Protein AF-A0A437CS81-F1 (afdb_monomer)

pLDDT: mean 94.47, std 6.9, range [60.22, 98.5]

Structure (mmCIF, N/CA/C/O backbone):
data_AF-A0A437CS81-F1
#
_entry.id   AF-A0A437CS81-F1
#
loop_
_atom_site.group_PDB
_atom_site.id
_atom_site.type_symbol
_atom_site.label_atom_id
_atom_site.label_alt_id
_atom_site.label_comp_id
_atom_site.label_asym_id
_atom_site.label_entity_id
_atom_site.label_seq_id
_atom_site.pdbx_PDB_ins_code
_atom_site.Cartn_x
_atom_site.Cartn_y
_atom_site.Cartn_z
_atom_site.occupancy
_atom_site.B_iso_or_equiv
_atom_site.auth_seq_id
_atom_site.auth_comp_id
_atom_site.auth_asym_id
_atom_site.auth_atom_id
_atom_site.pdbx_PDB_model_num
ATOM 1 N N . MET A 1 1 ? 0.518 -1.814 -4.038 1.00 94.38 1 MET A N 1
ATOM 2 C CA . MET A 1 1 ? 0.602 -2.661 -2.829 1.00 94.38 1 MET A CA 1
ATOM 3 C C . MET A 1 1 ? -0.313 -3.873 -3.009 1.00 94.38 1 MET A C 1
ATOM 5 O O . MET A 1 1 ? -1.385 -3.669 -3.561 1.00 94.38 1 MET A O 1
ATOM 9 N N . PRO A 1 2 ? 0.107 -5.100 -2.658 1.00 96.75 2 PRO A N 1
ATOM 10 C CA . PRO A 1 2 ? -0.674 -6.329 -2.805 1.00 96.75 2 PRO A CA 1
ATOM 11 C C . PRO A 1 2 ? -1.647 -6.540 -1.640 1.00 96.75 2 PRO A C 1
ATOM 13 O O . PRO A 1 2 ? -1.430 -6.034 -0.536 1.00 96.75 2 PRO A O 1
ATOM 16 N N . ASP A 1 3 ? -2.6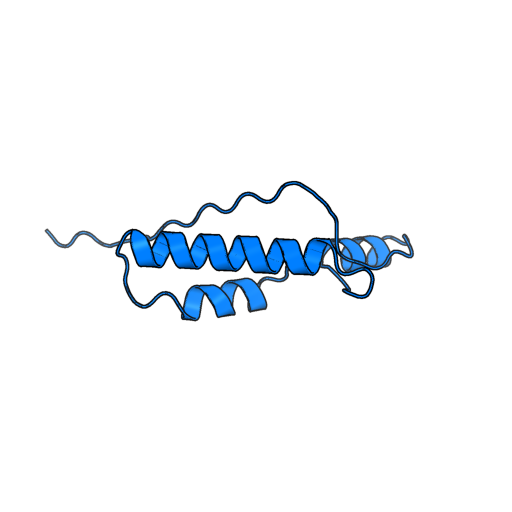67 -7.362 -1.870 1.00 96.50 3 ASP A N 1
ATOM 17 C CA . ASP A 1 3 ? -3.770 -7.609 -0.934 1.00 96.50 3 ASP A CA 1
ATOM 18 C C . ASP A 1 3 ? -3.305 -8.078 0.445 1.00 96.50 3 ASP A C 1
ATOM 20 O O . ASP A 1 3 ? -3.804 -7.610 1.465 1.00 96.50 3 ASP A O 1
ATOM 24 N N . TYR A 1 4 ? -2.300 -8.956 0.515 1.00 97.12 4 TYR A N 1
ATOM 25 C CA . TYR A 1 4 ? -1.818 -9.461 1.804 1.00 97.12 4 TYR A CA 1
ATOM 26 C C . TYR A 1 4 ? -1.235 -8.355 2.700 1.00 97.12 4 TYR A C 1
ATOM 28 O O . TYR A 1 4 ? -1.350 -8.453 3.921 1.00 97.12 4 TYR A O 1
ATOM 36 N N . MET A 1 5 ? -0.639 -7.303 2.123 1.00 97.50 5 MET A N 1
ATOM 37 C CA . MET A 1 5 ? -0.143 -6.145 2.878 1.00 97.50 5 MET A CA 1
ATOM 38 C C . MET A 1 5 ? -1.304 -5.277 3.368 1.00 97.50 5 MET A C 1
ATOM 40 O O . MET A 1 5 ? -1.304 -4.847 4.518 1.00 97.50 5 MET A O 1
ATOM 44 N N . ILE A 1 6 ? -2.345 -5.097 2.545 1.00 97.38 6 ILE A N 1
ATOM 45 C CA . ILE A 1 6 ? -3.583 -4.423 2.970 1.00 97.38 6 ILE A CA 1
ATOM 46 C C . ILE A 1 6 ? -4.181 -5.163 4.173 1.00 97.38 6 ILE A C 1
ATOM 48 O O . ILE A 1 6 ? -4.480 -4.552 5.196 1.00 97.38 6 ILE A O 1
ATOM 52 N N . LEU A 1 7 ? -4.280 -6.493 4.097 1.00 97.06 7 LEU A N 1
ATOM 53 C CA . LEU A 1 7 ? -4.776 -7.324 5.196 1.00 97.06 7 LEU A CA 1
ATOM 54 C C . LEU A 1 7 ? -3.909 -7.214 6.462 1.00 97.06 7 LEU A C 1
ATOM 56 O O . LEU A 1 7 ? -4.442 -7.292 7.567 1.00 97.06 7 LEU A O 1
ATOM 60 N N . GLN A 1 8 ? -2.591 -7.035 6.338 1.00 97.12 8 GLN A N 1
ATOM 61 C CA . GLN A 1 8 ? -1.708 -6.805 7.488 1.00 97.12 8 GLN A CA 1
ATOM 62 C C . GLN A 1 8 ? -1.994 -5.473 8.187 1.00 97.12 8 GLN A C 1
ATOM 64 O O . GLN A 1 8 ? -1.981 -5.434 9.417 1.00 97.12 8 GLN A O 1
ATOM 69 N N . GLU A 1 9 ? -2.309 -4.415 7.441 1.00 95.88 9 GLU A N 1
ATOM 70 C CA . GLU A 1 9 ? -2.743 -3.145 8.029 1.00 95.88 9 GLU A CA 1
ATOM 71 C C . GLU A 1 9 ? -4.121 -3.245 8.665 1.00 95.88 9 GLU A C 1
ATOM 73 O O . GLU A 1 9 ? -4.305 -2.809 9.800 1.00 95.88 9 GLU A O 1
ATOM 78 N N . LEU A 1 10 ? -5.070 -3.899 7.994 1.00 95.38 10 LEU A N 1
ATOM 79 C CA . LEU A 1 10 ? -6.415 -4.102 8.532 1.00 95.38 10 LEU A CA 1
ATOM 80 C C . LEU A 1 10 ? -6.404 -4.911 9.835 1.00 95.38 10 LEU A C 1
ATOM 82 O O . LEU A 1 10 ? -7.184 -4.623 10.735 1.00 95.38 10 LEU A O 1
ATOM 86 N N . LYS A 1 11 ? -5.475 -5.861 10.002 1.00 94.06 11 LYS A N 1
ATOM 87 C CA . LYS A 1 11 ? -5.288 -6.594 11.271 1.00 94.06 11 LYS A CA 1
ATOM 88 C C . LYS A 1 11 ? -4.900 -5.698 12.454 1.00 94.06 11 LYS A C 1
ATOM 90 O O . LYS A 1 11 ? -5.039 -6.128 13.597 1.00 94.06 11 LYS A O 1
ATOM 95 N N . LYS A 1 12 ? -4.396 -4.483 12.213 1.00 89.88 12 LYS A N 1
ATOM 96 C CA . LYS A 1 12 ? -4.059 -3.515 13.271 1.00 89.88 12 LYS A CA 1
ATOM 97 C C . LYS A 1 12 ? -5.280 -2.743 13.768 1.00 89.88 12 LYS A C 1
ATOM 99 O O . LYS A 1 12 ? -5.199 -2.125 14.829 1.00 89.88 12 LYS A O 1
ATOM 104 N N . LEU A 1 13 ? -6.394 -2.783 13.035 1.00 92.31 13 LEU A N 1
ATOM 105 C CA . LEU A 1 13 ? -7.647 -2.145 13.415 1.0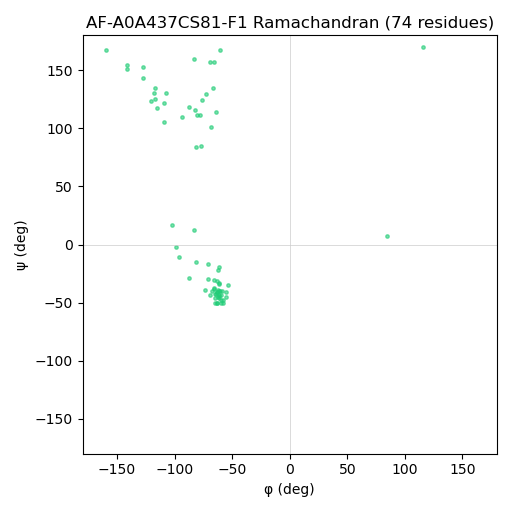0 92.31 13 LEU A CA 1
ATOM 106 C C . LEU A 1 13 ? -8.237 -2.868 14.636 1.00 92.31 13 LEU A C 1
ATOM 108 O O . LEU A 1 13 ? -8.810 -3.948 14.519 1.00 92.31 13 LEU A O 1
ATOM 112 N N . LYS A 1 14 ? -8.068 -2.285 15.827 1.00 81.44 14 LYS A N 1
ATOM 113 C CA . LYS A 1 14 ? -8.547 -2.880 17.091 1.00 81.44 14 LYS A CA 1
ATOM 114 C C . LYS A 1 14 ? -9.990 -2.513 17.417 1.00 81.44 14 LYS A C 1
ATOM 116 O O . LYS A 1 14 ? -10.668 -3.255 18.118 1.00 81.44 14 LYS A O 1
ATOM 121 N N . THR A 1 15 ? -10.433 -1.346 16.962 1.00 85.38 15 THR A N 1
ATOM 122 C CA . THR A 1 15 ? -11.737 -0.769 17.296 1.00 85.38 15 THR A CA 1
ATOM 123 C C . THR A 1 15 ? -12.333 -0.093 16.075 1.00 85.38 15 THR A C 1
ATOM 125 O O . THR A 1 15 ? -11.599 0.448 15.254 1.00 85.38 15 THR A O 1
ATOM 128 N N . SER A 1 16 ? -13.659 -0.044 15.995 1.00 85.44 16 SER A N 1
ATOM 129 C CA . SER A 1 16 ? -14.390 0.640 14.925 1.00 85.44 16 SER A CA 1
ATOM 130 C C . SER A 1 16 ? -14.559 2.149 15.138 1.00 85.44 16 SER A C 1
ATOM 132 O O . SER A 1 16 ? -15.338 2.787 14.435 1.00 85.44 16 SER A O 1
ATOM 134 N N . ASN A 1 17 ? -13.842 2.739 16.101 1.00 89.69 17 ASN A N 1
ATOM 135 C CA . A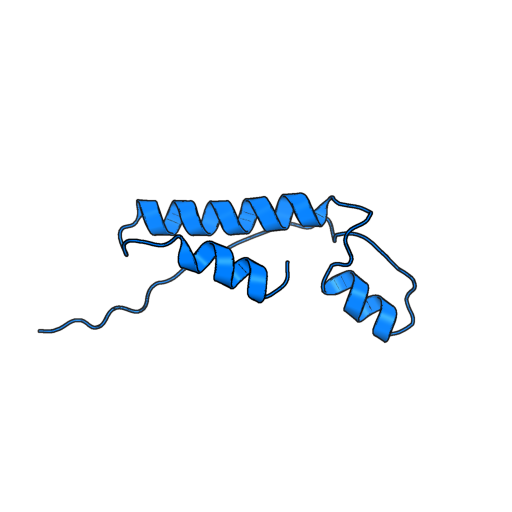SN A 1 17 ? -13.874 4.183 16.303 1.00 89.69 17 ASN A CA 1
ATOM 136 C C . ASN A 1 17 ? -13.191 4.926 15.141 1.00 89.69 17 ASN A C 1
ATOM 138 O O . ASN A 1 17 ? -12.346 4.379 14.427 1.00 89.69 17 ASN A O 1
ATOM 142 N N . TYR A 1 18 ? -13.572 6.191 14.970 1.00 90.44 18 TYR A N 1
ATOM 143 C CA . TYR A 1 18 ? -13.110 7.023 13.863 1.00 90.44 18 TYR A CA 1
ATOM 144 C C . TYR A 1 18 ? -11.579 7.113 13.786 1.00 90.44 18 TYR A C 1
ATOM 146 O O . TYR A 1 18 ? -11.011 6.914 12.715 1.00 90.44 18 TYR A O 1
ATOM 154 N N . ASP A 1 19 ? -10.904 7.333 14.916 1.00 93.19 19 ASP A N 1
ATOM 155 C CA . ASP A 1 19 ? -9.447 7.492 14.947 1.00 93.19 19 ASP A CA 1
ATOM 156 C C . ASP A 1 19 ? -8.717 6.223 14.502 1.00 93.19 19 ASP A C 1
ATOM 158 O O . ASP A 1 19 ? -7.780 6.290 13.709 1.00 93.19 19 ASP A O 1
ATOM 162 N N . SER A 1 20 ? -9.160 5.047 14.953 1.00 93.69 20 SER A N 1
ATOM 163 C CA . SER A 1 20 ? -8.560 3.770 14.560 1.00 93.69 20 SER A CA 1
ATOM 164 C C . SER A 1 20 ? -8.769 3.489 13.071 1.00 93.69 20 SER A C 1
ATOM 166 O O . SER A 1 20 ? -7.859 2.972 12.416 1.00 93.69 20 SER A O 1
ATOM 168 N N . VAL A 1 21 ? -9.933 3.844 12.519 1.00 95.19 21 VAL A N 1
ATOM 169 C CA . VAL A 1 21 ? -10.215 3.740 11.078 1.00 95.19 21 VAL A CA 1
ATOM 170 C C . VAL A 1 21 ? -9.312 4.681 10.288 1.00 95.19 21 VAL A C 1
ATOM 172 O O . VAL A 1 21 ? -8.634 4.245 9.357 1.00 95.19 21 VAL A O 1
ATOM 175 N N . LEU A 1 22 ? -9.245 5.950 10.691 1.00 95.56 22 LEU A N 1
ATOM 176 C CA . LEU A 1 22 ? -8.424 6.962 10.036 1.00 95.56 22 LEU A CA 1
ATOM 177 C C . LEU A 1 22 ? -6.941 6.575 10.044 1.00 95.56 22 LEU A C 1
ATOM 179 O O . LEU A 1 22 ? -6.300 6.604 8.996 1.00 95.56 22 LEU A O 1
ATOM 183 N N . GLN A 1 23 ? -6.409 6.151 11.192 1.00 96.06 23 GLN A N 1
ATOM 184 C CA . GLN A 1 23 ? -5.016 5.712 11.317 1.00 96.06 23 GLN A CA 1
ATOM 185 C C . GLN A 1 23 ? -4.715 4.498 10.434 1.00 96.06 23 GLN A C 1
ATOM 187 O O . GLN A 1 23 ? -3.667 4.438 9.791 1.00 96.06 23 GLN A O 1
ATOM 192 N N . THR A 1 24 ? -5.643 3.544 10.348 1.00 97.06 24 THR A N 1
ATOM 193 C CA . THR A 1 24 ? -5.478 2.368 9.481 1.00 97.06 24 THR A CA 1
ATOM 194 C C . THR A 1 24 ? -5.452 2.778 8.007 1.00 97.06 24 THR A C 1
ATOM 196 O O . THR A 1 24 ? -4.554 2.365 7.273 1.00 97.06 24 THR A O 1
ATOM 199 N N . ALA A 1 25 ? -6.375 3.643 7.576 1.00 97.56 25 ALA A N 1
ATOM 200 C CA . ALA A 1 25 ? -6.404 4.162 6.208 1.00 97.56 25 ALA A CA 1
ATOM 201 C C . ALA A 1 25 ? -5.129 4.952 5.859 1.00 97.56 25 ALA A C 1
ATOM 203 O O . ALA A 1 25 ? -4.545 4.748 4.794 1.00 97.56 25 ALA A O 1
ATOM 204 N N . GLN A 1 26 ? -4.652 5.799 6.775 1.00 97.88 26 GLN A N 1
ATOM 205 C CA . GLN A 1 26 ? -3.397 6.542 6.625 1.00 97.88 26 GLN A CA 1
ATOM 206 C C . GLN A 1 26 ? -2.182 5.612 6.539 1.00 97.88 26 GLN A C 1
ATOM 208 O O . GLN A 1 26 ? -1.300 5.841 5.714 1.00 97.88 26 GLN A O 1
ATOM 213 N N . SER A 1 27 ? -2.142 4.547 7.342 1.00 98.06 27 SER A N 1
ATOM 214 C CA . SER A 1 27 ? -1.057 3.561 7.306 1.00 98.06 27 SER A CA 1
ATOM 215 C C . SER A 1 27 ? -1.010 2.807 5.971 1.00 98.06 27 SER A C 1
ATOM 217 O O . SER A 1 27 ? 0.060 2.670 5.376 1.00 98.06 27 SER A O 1
ATOM 219 N N . ILE A 1 28 ? -2.173 2.399 5.448 1.00 98.50 28 ILE A N 1
ATOM 220 C CA . ILE A 1 28 ? -2.315 1.798 4.110 1.00 98.50 28 ILE A CA 1
ATOM 221 C C . ILE A 1 28 ? -1.796 2.764 3.039 1.00 98.50 28 ILE A C 1
ATOM 223 O O . ILE A 1 28 ? -0.973 2.377 2.208 1.00 98.50 28 ILE A O 1
ATOM 227 N N . ALA A 1 29 ? -2.246 4.023 3.069 1.00 98.44 29 ALA A N 1
ATOM 228 C CA . ALA A 1 29 ? -1.833 5.036 2.101 1.00 98.44 29 ALA A CA 1
ATOM 229 C C . ALA A 1 29 ? -0.320 5.287 2.158 1.00 98.44 29 ALA A C 1
ATOM 231 O O . ALA A 1 29 ? 0.342 5.302 1.121 1.00 98.44 29 ALA A O 1
ATOM 232 N N . LYS A 1 30 ? 0.247 5.406 3.365 1.00 98.31 30 LYS A N 1
ATOM 233 C CA . LYS A 1 30 ? 1.683 5.605 3.566 1.00 98.31 30 LYS A CA 1
ATOM 234 C C . LYS A 1 30 ? 2.509 4.437 3.026 1.00 98.31 30 LYS A C 1
ATOM 236 O O . LYS A 1 30 ? 3.495 4.670 2.337 1.00 98.31 30 LYS A O 1
ATOM 241 N N . GLN A 1 31 ? 2.123 3.195 3.304 1.00 98.19 31 GLN A N 1
ATOM 242 C CA . GLN A 1 31 ? 2.863 2.039 2.788 1.00 98.19 31 GLN A CA 1
ATOM 243 C C . GLN A 1 31 ? 2.758 1.914 1.274 1.00 98.19 31 GLN A C 1
ATOM 245 O O . GLN A 1 31 ? 3.752 1.626 0.609 1.00 98.19 31 GLN A O 1
ATOM 250 N N . ALA A 1 32 ? 1.575 2.165 0.711 1.00 98.44 32 ALA A N 1
ATOM 251 C CA . ALA A 1 32 ? 1.406 2.202 -0.732 1.00 98.44 32 ALA A CA 1
ATOM 252 C C . ALA A 1 32 ? 2.279 3.296 -1.369 1.00 98.44 32 ALA A C 1
ATOM 254 O O . ALA A 1 32 ? 2.889 3.031 -2.401 1.00 98.44 32 ALA A O 1
ATOM 255 N N . HIS A 1 33 ? 2.389 4.467 -0.732 1.00 98.50 33 HIS A N 1
ATOM 256 C CA . HIS A 1 33 ? 3.265 5.558 -1.158 1.00 98.50 33 HIS A CA 1
ATOM 257 C C . HIS A 1 33 ? 4.741 5.151 -1.113 1.00 98.50 33 HIS A C 1
ATOM 259 O O . HIS A 1 33 ? 5.440 5.283 -2.112 1.00 98.50 33 HIS A O 1
ATOM 265 N N . ASP A 1 34 ? 5.219 4.598 0.002 1.00 98.38 34 ASP A N 1
ATOM 266 C CA . ASP A 1 34 ? 6.620 4.179 0.132 1.00 98.38 34 ASP A CA 1
ATOM 267 C C . ASP A 1 34 ? 6.987 3.124 -0.939 1.00 98.38 34 ASP A C 1
ATOM 269 O O . ASP A 1 34 ? 8.033 3.221 -1.581 1.00 98.38 34 ASP A O 1
ATOM 273 N N . LEU A 1 35 ? 6.084 2.176 -1.223 1.00 98.38 35 LEU A N 1
ATOM 274 C CA . LEU A 1 35 ? 6.249 1.185 -2.296 1.00 98.38 35 LEU A CA 1
ATOM 275 C C . LEU A 1 35 ? 6.132 1.776 -3.707 1.00 98.38 35 LEU A C 1
ATOM 277 O O . LEU A 1 35 ? 6.719 1.228 -4.636 1.00 98.38 35 LEU A O 1
ATOM 281 N N . ALA A 1 36 ? 5.355 2.846 -3.896 1.00 98.25 36 ALA A N 1
ATOM 282 C CA . ALA A 1 36 ? 5.177 3.507 -5.189 1.00 98.25 36 ALA A CA 1
ATOM 283 C C . ALA A 1 36 ? 6.474 4.159 -5.686 1.00 98.25 36 ALA A C 1
ATOM 285 O O . ALA A 1 36 ? 6.705 4.200 -6.893 1.00 98.25 36 ALA A O 1
ATOM 286 N N . TYR A 1 37 ? 7.326 4.606 -4.762 1.00 98.12 37 TYR A N 1
ATOM 287 C CA . TYR A 1 37 ? 8.616 5.226 -5.065 1.00 98.12 37 TYR A CA 1
ATOM 288 C C . TYR A 1 37 ? 9.813 4.272 -4.954 1.00 98.12 37 TYR A C 1
ATOM 290 O O . TYR A 1 37 ? 10.932 4.687 -5.251 1.00 98.12 37 TYR A O 1
ATOM 298 N N . ASP A 1 38 ? 9.618 3.007 -4.567 1.00 98.12 38 ASP A N 1
ATOM 299 C CA . ASP A 1 38 ? 10.699 2.017 -4.550 1.00 98.12 38 ASP A CA 1
ATOM 300 C C . ASP A 1 38 ? 10.979 1.496 -5.978 1.00 98.12 38 ASP A C 1
ATOM 302 O O . ASP A 1 38 ? 10.156 0.762 -6.536 1.00 98.12 38 ASP A O 1
ATOM 306 N N . PRO A 1 39 ? 12.142 1.808 -6.587 1.00 97.44 39 PRO A N 1
ATOM 307 C CA . PRO A 1 39 ? 12.476 1.359 -7.941 1.00 97.44 39 PRO A CA 1
ATOM 308 C C . PRO A 1 39 ? 12.773 -0.144 -8.018 1.00 97.44 39 PRO A C 1
ATOM 310 O O . PRO A 1 39 ? 12.789 -0.722 -9.103 1.00 97.44 39 PRO A O 1
ATOM 313 N N . ASN A 1 40 ? 13.031 -0.791 -6.882 1.00 97.06 40 ASN A N 1
ATOM 314 C CA . ASN A 1 40 ? 13.369 -2.206 -6.797 1.00 97.06 40 ASN A CA 1
ATOM 315 C C . ASN A 1 40 ? 12.159 -3.083 -6.475 1.00 97.06 40 ASN A C 1
ATOM 317 O O . ASN A 1 40 ? 12.247 -4.312 -6.588 1.00 97.06 40 ASN A O 1
ATOM 321 N N . TYR A 1 41 ? 11.038 -2.482 -6.098 1.00 97.44 41 TYR A N 1
ATOM 322 C CA . TYR A 1 41 ? 9.838 -3.210 -5.750 1.00 97.44 41 TYR A CA 1
ATOM 323 C C . TYR A 1 41 ? 9.159 -3.804 -6.989 1.00 97.44 41 TYR A C 1
ATOM 325 O O . TYR A 1 41 ? 8.893 -3.109 -7.966 1.00 97.44 41 TYR A O 1
ATOM 333 N N . MET A 1 42 ? 8.838 -5.099 -6.960 1.00 97.44 42 MET A N 1
ATOM 334 C CA . MET A 1 42 ? 7.949 -5.691 -7.964 1.00 97.44 42 MET A CA 1
ATOM 335 C C . MET A 1 42 ? 6.503 -5.405 -7.573 1.00 97.44 42 MET A C 1
ATOM 337 O O . MET A 1 42 ? 5.842 -6.197 -6.901 1.00 97.44 42 MET A O 1
ATOM 341 N N . SER A 1 43 ? 6.027 -4.221 -7.956 1.00 97.75 43 SER A N 1
ATOM 342 C CA . SER A 1 43 ? 4.647 -3.823 -7.702 1.00 97.75 43 SER A CA 1
ATOM 343 C C . SER A 1 43 ? 3.650 -4.690 -8.479 1.00 97.75 43 SER A C 1
ATOM 345 O O . SER A 1 43 ? 4.005 -5.232 -9.523 1.00 97.75 43 SER A O 1
ATOM 347 N N . PRO A 1 44 ? 2.379 -4.790 -8.036 1.00 97.69 44 PRO A N 1
ATOM 348 C CA . PRO A 1 44 ? 1.340 -5.465 -8.818 1.00 97.69 44 PRO A CA 1
ATOM 349 C C . PRO A 1 44 ? 1.226 -4.925 -10.252 1.00 97.69 44 PRO A C 1
ATOM 351 O O . PRO A 1 44 ? 1.018 -5.692 -11.184 1.00 97.69 44 PRO A O 1
ATOM 354 N N . PHE A 1 45 ? 1.438 -3.615 -10.433 1.00 97.25 45 PHE A N 1
ATOM 355 C CA . PHE A 1 45 ? 1.523 -2.992 -11.753 1.00 97.25 45 PHE A CA 1
ATOM 356 C C . PHE A 1 45 ? 2.717 -3.521 -12.559 1.00 97.25 45 PHE A C 1
ATOM 358 O O . PHE A 1 45 ? 2.534 -3.940 -13.697 1.00 97.25 45 PHE A O 1
ATOM 365 N N . ALA A 1 46 ? 3.922 -3.536 -11.975 1.00 97.88 46 ALA A N 1
ATOM 366 C CA . ALA A 1 46 ? 5.120 -4.025 -12.654 1.00 97.88 46 ALA A CA 1
ATOM 367 C C . ALA A 1 46 ? 5.024 -5.518 -12.999 1.00 97.88 46 ALA A C 1
ATOM 369 O O . ALA A 1 46 ? 5.385 -5.908 -14.103 1.00 97.88 46 ALA A O 1
ATOM 370 N N . GLN A 1 47 ? 4.482 -6.341 -12.096 1.00 97.56 47 GLN A N 1
ATOM 371 C CA . GLN A 1 47 ? 4.242 -7.760 -12.359 1.00 97.56 47 GLN A CA 1
ATOM 372 C C . GLN A 1 47 ? 3.291 -7.945 -13.546 1.00 97.56 47 GLN A C 1
ATOM 374 O O . GLN A 1 47 ? 3.635 -8.636 -14.498 1.00 97.56 47 GLN A O 1
ATOM 379 N N . PHE A 1 48 ? 2.144 -7.259 -13.536 1.00 97.56 48 PHE A N 1
ATOM 380 C CA . PHE A 1 48 ? 1.180 -7.336 -14.632 1.00 97.56 48 PHE A CA 1
ATOM 381 C C . PHE A 1 48 ? 1.763 -6.828 -15.960 1.00 97.56 48 PHE A C 1
ATOM 383 O O . PHE A 1 48 ? 1.511 -7.405 -17.014 1.00 97.56 48 PHE A O 1
ATOM 390 N N . ALA A 1 49 ? 2.565 -5.764 -15.928 1.00 97.81 49 ALA A N 1
ATOM 391 C CA . ALA A 1 49 ? 3.251 -5.250 -17.107 1.00 97.81 49 ALA A CA 1
ATOM 392 C C . ALA A 1 49 ? 4.242 -6.283 -17.680 1.00 97.81 49 ALA A C 1
ATOM 394 O O . ALA A 1 49 ? 4.209 -6.543 -18.885 1.00 97.81 49 ALA A O 1
ATOM 395 N N . CYS A 1 50 ? 5.040 -6.935 -16.827 1.00 97.75 50 CYS A N 1
ATOM 396 C CA . CYS A 1 50 ? 5.940 -8.024 -17.218 1.00 97.75 50 CYS A CA 1
ATOM 397 C C . CYS A 1 50 ? 5.189 -9.206 -17.836 1.00 97.75 50 CYS A C 1
ATOM 399 O O . CYS A 1 50 ? 5.598 -9.699 -18.888 1.00 97.75 50 CYS A O 1
ATOM 401 N N . ASP A 1 51 ? 4.063 -9.608 -17.245 1.00 97.88 51 ASP A N 1
ATOM 402 C CA . ASP A 1 51 ? 3.219 -10.694 -17.762 1.00 97.88 51 ASP A CA 1
ATOM 403 C C . ASP A 1 51 ? 2.642 -10.368 -19.158 1.00 97.88 51 ASP A C 1
ATOM 405 O O . ASP A 1 51 ? 2.316 -11.269 -19.929 1.00 97.88 51 ASP A O 1
ATOM 409 N N . ASN A 1 52 ? 2.574 -9.080 -19.519 1.00 97.88 52 ASN A N 1
ATOM 410 C CA . ASN A 1 52 ? 2.143 -8.578 -20.828 1.00 97.88 52 ASN A CA 1
ATOM 411 C C . ASN A 1 52 ? 3.316 -8.144 -21.735 1.00 97.88 52 ASN A C 1
ATOM 413 O O . ASN A 1 52 ? 3.116 -7.434 -22.722 1.00 97.88 52 ASN A O 1
ATOM 417 N N . GLY A 1 53 ? 4.546 -8.566 -21.427 1.00 97.94 53 GLY A N 1
ATOM 418 C CA . GLY A 1 53 ? 5.724 -8.353 -22.275 1.00 97.94 53 GLY A CA 1
ATOM 419 C C . GLY A 1 53 ? 6.425 -7.001 -22.106 1.00 97.94 53 GLY A C 1
ATOM 420 O O . GLY A 1 53 ? 7.354 -6.698 -22.856 1.00 97.94 53 GLY A O 1
ATOM 421 N N . LEU A 1 54 ? 6.028 -6.188 -21.124 1.00 97.81 54 LEU A N 1
ATOM 422 C CA . LEU A 1 54 ? 6.715 -4.944 -20.779 1.00 97.81 54 LEU A CA 1
ATOM 423 C C . LEU A 1 54 ? 7.728 -5.208 -19.663 1.00 97.81 54 LEU A C 1
ATOM 425 O O . LEU A 1 54 ? 7.353 -5.433 -18.519 1.00 97.81 54 LEU A O 1
ATOM 429 N N . ASN A 1 55 ? 9.021 -5.146 -19.980 1.00 95.25 55 ASN A N 1
ATOM 430 C CA . ASN A 1 55 ? 10.084 -5.348 -18.993 1.00 95.25 55 ASN A CA 1
ATOM 431 C C . ASN A 1 55 ? 10.268 -4.099 -18.116 1.00 95.25 55 ASN A C 1
ATOM 433 O O . ASN A 1 55 ? 11.097 -3.234 -18.409 1.00 95.25 55 ASN A O 1
ATOM 437 N N . VAL A 1 56 ? 9.466 -3.997 -17.059 1.00 96.06 56 VAL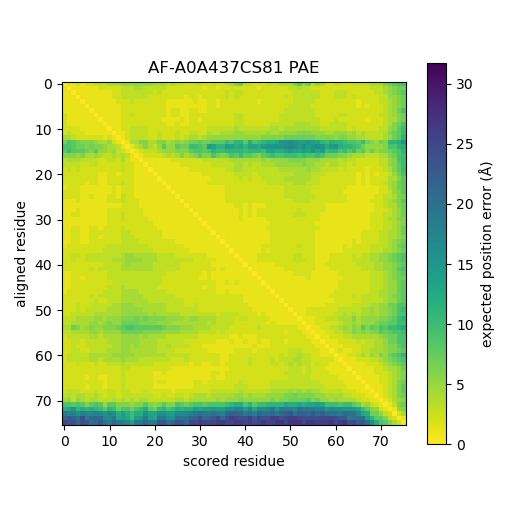 A N 1
ATOM 438 C CA . VAL A 1 56 ? 9.480 -2.881 -16.109 1.00 96.06 56 VAL A CA 1
ATOM 439 C C . VAL A 1 56 ? 9.601 -3.387 -14.676 1.00 96.06 56 VAL A C 1
ATOM 441 O O . VAL A 1 56 ? 9.179 -4.488 -14.333 1.00 96.06 56 VAL A O 1
ATOM 444 N N . ARG A 1 57 ? 10.172 -2.554 -13.810 1.00 97.12 57 ARG A N 1
ATOM 445 C CA . ARG A 1 57 ? 10.320 -2.811 -12.377 1.00 97.12 57 ARG A CA 1
ATOM 446 C C . ARG A 1 57 ? 10.084 -1.514 -11.615 1.00 97.12 57 ARG A C 1
ATOM 448 O O . ARG A 1 57 ? 10.304 -0.434 -12.157 1.00 97.12 57 ARG A O 1
ATOM 455 N N . GLY A 1 58 ? 9.658 -1.647 -10.367 1.00 97.88 58 GLY A N 1
ATOM 456 C CA . GLY A 1 58 ? 9.440 -0.543 -9.451 1.00 97.88 58 GLY A CA 1
ATOM 457 C C . GLY A 1 58 ? 7.980 -0.401 -9.044 1.00 97.88 58 GLY A C 1
ATOM 458 O O . GLY A 1 58 ? 7.059 -1.031 -9.586 1.00 97.88 58 GLY A O 1
ATOM 459 N N . GLY A 1 59 ? 7.773 0.457 -8.057 1.00 97.69 59 GLY A N 1
ATOM 460 C CA . GLY A 1 59 ? 6.485 1.074 -7.808 1.00 97.69 59 GLY A CA 1
ATOM 461 C C . GLY A 1 59 ? 6.004 1.911 -8.992 1.00 97.69 59 GLY A C 1
ATOM 462 O O . GLY A 1 59 ? 6.744 2.206 -9.929 1.00 97.69 59 GLY A O 1
ATOM 463 N N . LYS A 1 60 ? 4.728 2.289 -8.940 1.00 96.94 60 LYS A N 1
ATOM 464 C CA . LYS A 1 60 ? 4.141 3.261 -9.858 1.00 96.94 60 LYS A CA 1
ATOM 465 C C . LYS A 1 60 ? 3.862 4.544 -9.066 1.00 96.94 60 LYS A C 1
ATOM 467 O O . LYS A 1 60 ? 2.907 4.528 -8.289 1.00 96.94 60 LYS A O 1
ATOM 472 N N . PRO A 1 61 ? 4.659 5.614 -9.235 1.00 96.19 61 PRO A N 1
ATOM 473 C CA . PRO A 1 61 ? 4.367 6.917 -8.649 1.00 96.19 61 PRO A CA 1
ATOM 474 C C . PRO A 1 61 ? 3.076 7.478 -9.251 1.00 96.19 61 PRO A C 1
ATOM 476 O O . PRO A 1 61 ? 3.010 7.726 -10.454 1.00 96.19 61 PRO A O 1
ATOM 479 N N . ASP A 1 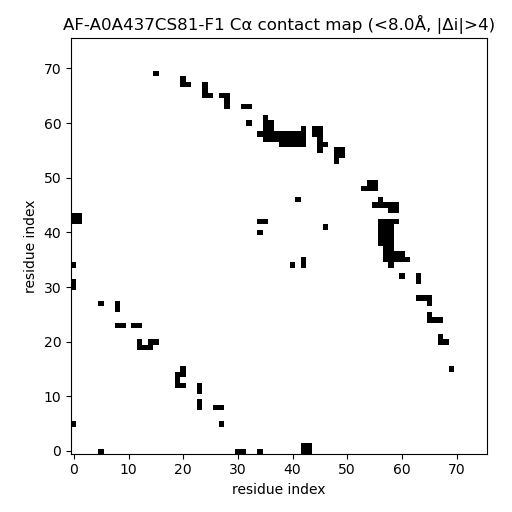62 ? 2.041 7.611 -8.432 1.00 96.62 62 ASP A N 1
ATOM 480 C CA . ASP A 1 62 ? 0.719 8.117 -8.810 1.00 96.62 62 ASP A CA 1
ATOM 481 C C . ASP A 1 62 ? -0.006 8.596 -7.541 1.00 96.62 62 ASP A C 1
ATOM 483 O O . ASP A 1 62 ? 0.431 8.281 -6.425 1.00 96.62 62 ASP A O 1
ATOM 487 N N . ASP A 1 63 ? -1.108 9.324 -7.693 1.00 97.94 63 ASP A N 1
ATOM 488 C CA . ASP A 1 63 ? -1.915 9.768 -6.555 1.00 97.94 63 ASP A CA 1
ATOM 489 C C . ASP A 1 63 ? -2.575 8.570 -5.849 1.00 97.94 63 ASP A C 1
ATOM 491 O O . ASP A 1 63 ? -3.150 7.676 -6.475 1.00 97.94 63 ASP A O 1
ATOM 495 N N . ILE A 1 64 ? -2.520 8.553 -4.513 1.00 98.19 64 ILE A N 1
ATOM 496 C CA . ILE A 1 64 ? -3.045 7.455 -3.691 1.00 98.19 64 ILE A CA 1
ATOM 497 C C . ILE A 1 64 ? -4.207 7.963 -2.845 1.00 98.19 64 ILE A C 1
ATOM 499 O O . ILE A 1 64 ? -4.034 8.801 -1.964 1.00 98.19 64 ILE A O 1
ATOM 503 N N . THR A 1 65 ? -5.391 7.396 -3.073 1.00 98.06 65 THR A N 1
ATOM 504 C CA . THR A 1 65 ? -6.591 7.636 -2.260 1.00 98.06 65 THR A CA 1
ATOM 505 C C . THR A 1 65 ? -7.039 6.332 -1.608 1.00 98.06 65 THR A C 1
ATOM 507 O O . THR A 1 65 ? -7.180 5.317 -2.286 1.00 98.06 65 THR A O 1
ATOM 510 N N . VAL A 1 66 ? -7.283 6.352 -0.294 1.00 98.06 66 VAL A N 1
ATOM 511 C CA . VAL A 1 66 ? -7.778 5.197 0.472 1.00 98.06 66 VAL A CA 1
ATOM 512 C C . VAL A 1 66 ? -9.108 5.559 1.123 1.00 98.06 66 VAL A C 1
ATOM 514 O O . VAL A 1 66 ? -9.184 6.510 1.897 1.00 98.06 66 VAL A O 1
ATOM 517 N N . LEU A 1 67 ? -10.143 4.770 0.836 1.00 97.31 67 LEU A N 1
ATOM 518 C CA . LEU A 1 67 ? -11.424 4.800 1.540 1.00 97.31 67 LEU A CA 1
ATOM 519 C C . LEU A 1 67 ? -11.543 3.526 2.374 1.00 97.31 67 LEU A C 1
ATOM 521 O O . LEU A 1 67 ? -11.471 2.424 1.834 1.00 97.31 67 LEU A O 1
ATOM 525 N N . LEU A 1 68 ? -11.715 3.682 3.686 1.00 95.94 68 LEU A N 1
ATOM 526 C CA . LEU A 1 68 ? -11.927 2.571 4.609 1.00 95.94 68 LEU A CA 1
ATOM 527 C C . LEU A 1 68 ? -13.309 2.704 5.245 1.00 95.94 68 LEU A C 1
ATOM 529 O O . LEU A 1 68 ? -13.636 3.735 5.831 1.00 95.94 68 LEU A O 1
ATOM 533 N N . SER A 1 69 ? -14.116 1.655 5.131 1.00 92.88 69 SER A N 1
ATOM 534 C CA . SER A 1 69 ? -15.468 1.595 5.686 1.00 92.88 69 SER A CA 1
ATOM 535 C C . SER A 1 69 ? -15.628 0.338 6.527 1.00 92.88 69 SER A C 1
ATOM 537 O O . SER A 1 69 ? -15.089 -0.715 6.190 1.00 92.88 69 SER A O 1
ATOM 539 N N . ILE A 1 70 ? -16.373 0.457 7.624 1.00 90.81 70 ILE A N 1
ATOM 540 C CA . ILE A 1 70 ? -16.713 -0.661 8.503 1.00 90.81 70 ILE A CA 1
ATOM 541 C C . ILE A 1 70 ? -18.186 -0.987 8.305 1.00 90.81 70 ILE A C 1
ATOM 543 O O . ILE A 1 70 ? -19.035 -0.101 8.378 1.00 90.81 70 ILE A O 1
ATOM 547 N N . VAL A 1 71 ? -18.476 -2.265 8.086 1.00 89.62 71 VAL A N 1
ATOM 548 C CA . VAL A 1 71 ? -19.837 -2.795 8.154 1.00 89.62 71 VAL A CA 1
ATOM 549 C C . VAL A 1 71 ? -20.096 -3.176 9.608 1.00 89.62 71 VAL A C 1
ATOM 551 O O . VAL A 1 71 ? -19.380 -4.009 10.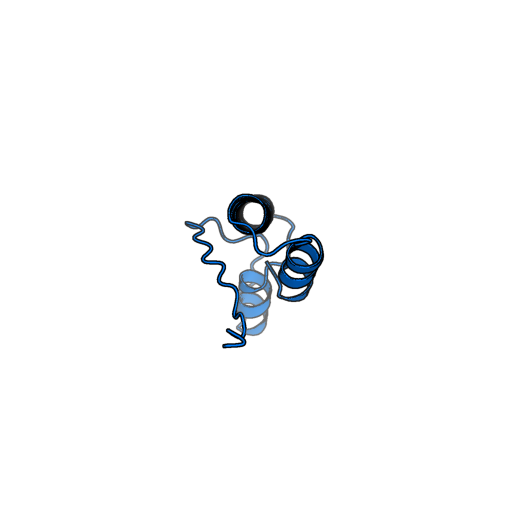161 1.00 89.62 71 VAL A O 1
ATOM 554 N N . ALA A 1 72 ? -21.078 -2.535 10.235 1.00 83.25 72 ALA A N 1
ATOM 555 C CA . ALA A 1 72 ? -21.529 -2.859 11.581 1.00 83.25 72 ALA A CA 1
ATOM 556 C C . ALA A 1 72 ? -22.988 -3.312 11.519 1.00 83.25 72 ALA A C 1
ATOM 558 O O . ALA A 1 72 ? -23.806 -2.681 10.848 1.00 83.25 72 ALA A O 1
ATOM 559 N N . GLU A 1 73 ? -23.307 -4.401 12.212 1.00 82.38 73 GLU A N 1
ATOM 560 C CA . GLU A 1 73 ? -24.695 -4.778 12.459 1.00 82.38 73 GLU A CA 1
ATOM 561 C C . GLU A 1 73 ? -25.252 -3.865 13.554 1.00 82.38 73 GLU A C 1
ATOM 563 O O . GLU A 1 73 ? -24.676 -3.758 14.639 1.00 82.38 73 GLU A O 1
ATOM 568 N N . TYR A 1 74 ? -26.357 -3.181 13.263 1.00 71.94 74 TYR A N 1
ATOM 569 C CA . TYR A 1 74 ? -27.161 -2.544 14.298 1.00 71.94 74 TYR A CA 1
ATOM 570 C C . TYR A 1 74 ? -28.042 -3.627 14.915 1.00 71.94 74 TYR A C 1
ATOM 572 O O . TYR A 1 74 ? -28.926 -4.159 14.249 1.00 71.94 74 TYR A O 1
ATOM 580 N N . THR A 1 75 ? -27.778 -3.986 16.168 1.00 68.00 75 THR A N 1
ATOM 581 C CA . THR A 1 75 ? -28.767 -4.692 16.985 1.00 68.00 75 THR A CA 1
AT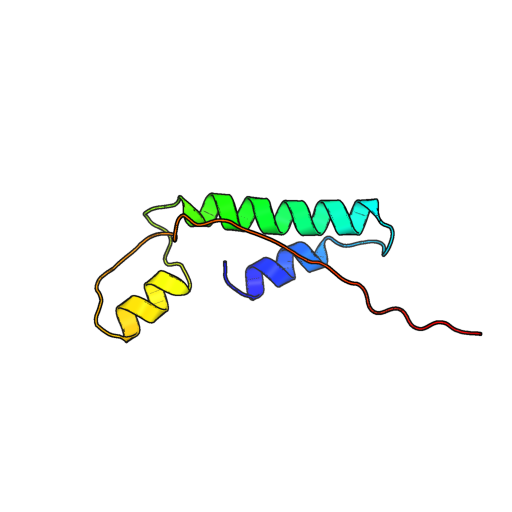OM 582 C C . THR A 1 75 ? -29.714 -3.646 17.563 1.00 68.00 75 THR A C 1
ATOM 584 O O . THR A 1 75 ? -29.248 -2.778 18.306 1.00 68.00 75 THR A O 1
ATOM 587 N N . ASP A 1 76 ? -30.990 -3.710 17.174 1.00 60.22 76 ASP A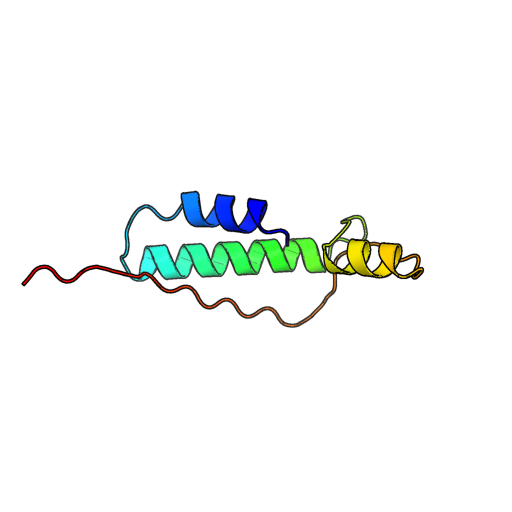 N 1
ATOM 588 C CA . ASP A 1 76 ? -32.087 -2.930 17.769 1.00 60.22 76 ASP A CA 1
ATOM 589 C C . ASP A 1 76 ? -32.193 -3.133 19.293 1.00 60.22 76 ASP A C 1
ATOM 591 O O . ASP A 1 76 ? -31.956 -4.273 19.767 1.00 60.22 76 ASP A O 1
#

Foldseek 3Di:
DDPVVLVVLVVQQPDPDPVSQVVSQVVVQVVLQVQQAAQAACDPVNVVCVVVVRNGGGHNDDDDDGDGDDDDDDDD

Sequence (76 a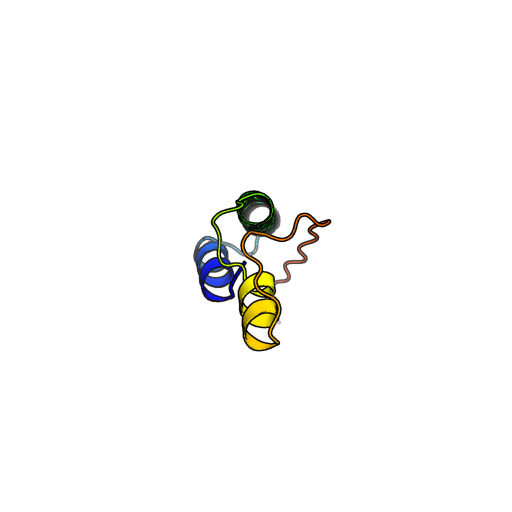a):
MPDYMILQELKKLKTSNYDSVLQTAQSIAKQAHDLAYDPNYMSPFAQFACDNGLNVRGGKPDDITVLLSIVAEYTD

Radius of gyration: 15.53 Å; Cα contacts (8 Å, |Δi|>4): 81; chains: 1; bounding box: 46×20×40 Å

Nearest PDB structures (foldseek):
  7ay1-assembly1_B  TM=5.767E-01  e=4.890E+00  Homo sapiens

Mean predicted aligned error: 3.65 Å

Solvent-accessible surface area (backbone atoms only — not comparable to full-atom values): 4660 Å² total; per-residue (Å²): 112,57,68,72,59,54,52,56,42,57,70,65,51,84,51,93,48,69,68,44,48,51,52,38,34,49,50,48,44,49,53,38,49,59,44,16,70,30,65,83,36,79,23,64,67,21,50,55,36,40,78,70,75,40,94,56,68,8,28,68,80,70,93,82,84,70,88,80,85,82,90,74,87,82,81,130

Secondary structure (DSSP, 8-state):
--HHHHHHHHTT----SHHHHHHHHHHHHHHHHHHHS-TT-B-HHHHHHHHTT----B------------------

Organism: Oryzias javanicus (NCBI:txid123683)